Protein AF-A0A1Q9HEB6-F1 (afdb_monomer)

pLDDT: mean 89.69, std 14.61, range [49.06, 98.56]

Solvent-accessible surface area (backbone atoms only — not comparable to full-atom values): 3173 Å² total; per-residue (Å²): 130,76,68,62,62,61,51,49,77,73,43,58,68,71,56,44,51,50,52,53,51,50,51,52,39,59,75,67,69,52,54,67,68,60,49,53,57,51,50,53,53,53,50,52,53,52,52,52,56,61,76,73,109

Secondary structure (DSSP, 8-state):
-HHHHHHHHTS-HHHHHHHHHHHHHHHTT--HHHHHHHHHHHHHHHHHHHHT-

Radius of gyration: 13.99 Å; Cα contacts (8 Å, |Δi|>4): 7; chains: 1; bounding box: 28×19×40 Å

InterPro domains:
  IPR019630 Protein of unknown function DUF2496, YbaM-related [NF008266] (8-50)
  IPR019630 Protein of unknown function DUF2496, YbaM-related [PF10689] (8-49)

Foldseek 3Di:
DPPPVVCLVPDPPVVVVVVVLVVVCVVVVPDVVNVVVVVVVVVVVVVVVVVVD

Structure (mmCIF, N/CA/C/O backbone):
data_AF-A0A1Q9HEB6-F1
#
_entry.id   AF-A0A1Q9HEB6-F1
#
loop_
_atom_site.group_PDB
_atom_site.id
_atom_site.type_symbol
_atom_site.label_atom_id
_atom_site.label_alt_id
_atom_site.label_comp_id
_atom_site.label_asym_id
_atom_site.label_entity_id
_atom_site.label_seq_id
_atom_site.pdbx_PDB_ins_code
_atom_site.Cartn_x
_atom_site.Cartn_y
_atom_site.Cartn_z
_atom_site.occupancy
_atom_site.B_iso_or_equiv
_atom_site.auth_seq_id
_atom_site.auth_comp_id
_atom_site.auth_asym_id
_atom_site.auth_atom_id
_atom_site.pdbx_PDB_model_num
ATOM 1 N N . MET A 1 1 ? -5.274 -10.280 -24.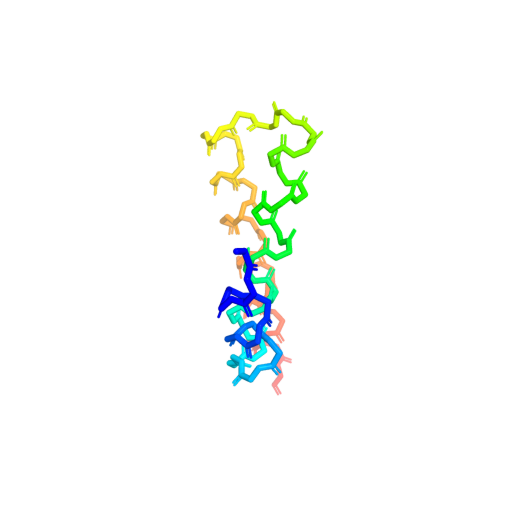782 1.00 49.06 1 MET A N 1
ATOM 2 C CA . MET A 1 1 ? -5.238 -9.149 -23.827 1.00 49.06 1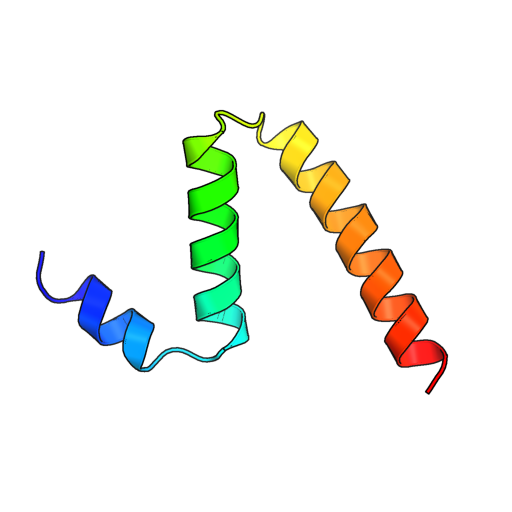 MET A CA 1
ATOM 3 C C . MET A 1 1 ? -6.625 -8.739 -23.304 1.00 49.06 1 MET A C 1
ATOM 5 O O . MET A 1 1 ? -6.691 -7.826 -22.502 1.00 49.06 1 MET A O 1
ATOM 9 N N . ASN A 1 2 ? -7.724 -9.425 -23.664 1.00 51.44 2 ASN A N 1
ATOM 10 C CA . ASN A 1 2 ? -9.091 -8.969 -23.350 1.00 51.44 2 ASN A CA 1
ATOM 11 C C . ASN A 1 2 ? -9.678 -9.484 -22.014 1.00 51.44 2 ASN A C 1
ATOM 13 O O . ASN A 1 2 ? -10.780 -9.104 -21.650 1.00 51.44 2 ASN A O 1
ATOM 17 N N . SER A 1 3 ? -8.978 -10.366 -21.293 1.00 57.84 3 SER A N 1
ATOM 18 C CA . SER A 1 3 ? -9.533 -11.067 -20.119 1.00 57.84 3 SER A CA 1
ATOM 19 C C . SER A 1 3 ? -9.196 -10.408 -18.776 1.00 57.84 3 SER A C 1
ATOM 21 O O . SER A 1 3 ? -9.925 -10.593 -17.810 1.00 57.84 3 SER A O 1
ATOM 23 N N . VAL A 1 4 ? -8.104 -9.638 -18.706 1.00 58.34 4 VAL A N 1
ATOM 24 C CA . VAL A 1 4 ? -7.660 -8.959 -17.472 1.00 58.34 4 VAL A CA 1
ATOM 25 C C . VAL A 1 4 ? -8.441 -7.674 -17.204 1.00 58.34 4 VAL A C 1
ATOM 27 O O . VAL A 1 4 ? -8.867 -7.452 -16.078 1.00 58.34 4 VAL A O 1
ATOM 30 N N . ALA A 1 5 ? -8.717 -6.882 -18.246 1.00 59.03 5 ALA A N 1
ATOM 31 C CA . ALA A 1 5 ? -9.517 -5.664 -18.127 1.00 59.03 5 ALA A CA 1
ATOM 32 C C . ALA A 1 5 ? -10.948 -5.976 -17.656 1.00 59.03 5 ALA A C 1
ATOM 34 O O . ALA A 1 5 ? -11.456 -5.341 -16.743 1.00 59.03 5 ALA A O 1
ATOM 35 N N . GLN A 1 6 ? -11.566 -7.028 -18.203 1.00 59.50 6 GLN A N 1
ATOM 36 C CA . GLN A 1 6 ? -12.928 -7.422 -17.838 1.00 59.50 6 GLN A CA 1
ATOM 37 C C . GLN A 1 6 ? -13.037 -7.938 -16.392 1.00 59.50 6 GLN A C 1
ATOM 39 O O . GLN A 1 6 ? -14.064 -7.738 -15.752 1.00 59.50 6 GLN A O 1
ATOM 44 N N . GLY A 1 7 ? -11.982 -8.577 -15.871 1.00 64.06 7 GLY A N 1
ATOM 45 C CA . GLY A 1 7 ? -11.926 -9.033 -14.480 1.00 64.06 7 GLY A CA 1
ATOM 46 C C . GLY A 1 7 ? -11.757 -7.891 -13.476 1.00 64.06 7 GLY A C 1
ATOM 47 O O . GLY A 1 7 ? -12.328 -7.958 -12.389 1.00 64.06 7 GLY A O 1
ATOM 48 N N . LEU A 1 8 ? -11.028 -6.833 -13.850 1.00 72.12 8 LEU A N 1
ATOM 49 C CA . LEU A 1 8 ? -10.798 -5.670 -12.992 1.00 72.12 8 LEU A CA 1
ATOM 50 C C . LEU A 1 8 ? -12.053 -4.800 -12.852 1.00 72.12 8 LEU A C 1
ATOM 52 O O . LEU A 1 8 ? -12.353 -4.349 -11.755 1.00 72.12 8 LEU A O 1
ATOM 56 N N . GLU A 1 9 ? -12.849 -4.645 -13.913 1.00 74.56 9 GLU A N 1
ATOM 57 C CA . GLU A 1 9 ? -14.126 -3.909 -13.869 1.00 74.56 9 GLU A CA 1
ATOM 58 C C . GLU A 1 9 ? -15.129 -4.514 -12.867 1.00 74.56 9 GLU A C 1
ATOM 60 O O . GLU A 1 9 ? -15.913 -3.793 -12.246 1.00 74.56 9 GLU A O 1
ATOM 65 N N . THR A 1 10 ? -15.076 -5.832 -12.657 1.00 84.38 10 THR A N 1
ATOM 66 C CA . THR A 1 10 ? -15.955 -6.564 -11.727 1.00 84.38 10 THR A CA 1
ATOM 67 C C . THR A 1 10 ? -15.309 -6.898 -10.381 1.00 84.38 10 THR A C 1
ATOM 69 O O . THR A 1 10 ? -15.941 -7.555 -9.556 1.00 84.38 10 THR A O 1
ATOM 72 N N . ALA A 1 11 ? -14.050 -6.511 -10.162 1.00 90.00 11 ALA A N 1
ATOM 73 C CA . ALA A 1 11 ? -13.343 -6.803 -8.920 1.00 90.00 11 ALA A CA 1
ATOM 74 C C . ALA A 1 11 ? -13.895 -5.973 -7.741 1.00 90.00 11 ALA A C 1
ATOM 76 O O . ALA A 1 11 ? -14.483 -4.915 -7.970 1.00 90.00 11 ALA A O 1
ATOM 77 N N . PRO A 1 12 ? -13.699 -6.413 -6.486 1.00 95.00 12 PRO A N 1
ATOM 78 C CA . PRO A 1 12 ? -13.926 -5.570 -5.313 1.00 95.00 12 PRO A CA 1
ATOM 79 C C . PRO A 1 12 ? -13.117 -4.266 -5.378 1.00 95.00 12 PRO A C 1
ATOM 81 O O . PRO A 1 12 ? -12.021 -4.244 -5.948 1.00 95.00 12 PRO A O 1
ATOM 84 N N . ASP A 1 13 ? -13.638 -3.191 -4.785 1.00 93.19 13 ASP A N 1
ATOM 85 C CA . ASP A 1 13 ? -13.036 -1.853 -4.863 1.00 93.19 13 ASP A CA 1
ATOM 86 C C . ASP A 1 13 ? -11.604 -1.829 -4.307 1.00 93.19 13 ASP A C 1
ATOM 88 O O . ASP A 1 13 ? -10.720 -1.199 -4.890 1.00 93.19 13 ASP A O 1
ATOM 92 N N . GLU A 1 14 ? -11.335 -2.585 -3.240 1.00 94.12 14 GLU A N 1
ATOM 93 C CA . GLU A 1 14 ? -10.002 -2.725 -2.656 1.00 94.12 14 GLU A CA 1
ATOM 94 C C . GLU A 1 14 ? -8.996 -3.377 -3.615 1.00 94.12 14 GLU A 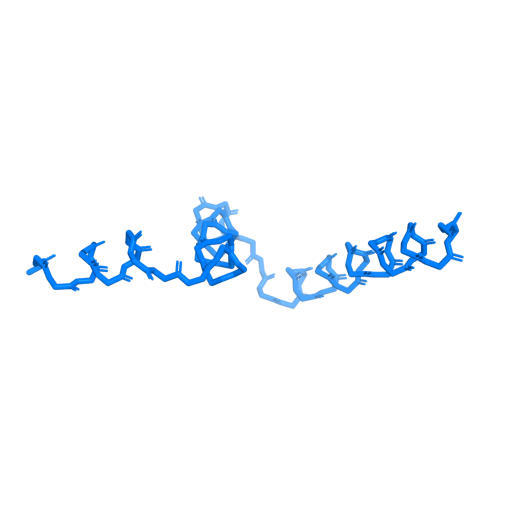C 1
ATOM 96 O O . GLU A 1 14 ? -7.818 -3.019 -3.618 1.00 94.12 14 GLU A O 1
ATOM 101 N N . ILE A 1 15 ? -9.456 -4.294 -4.472 1.00 94.06 15 ILE A N 1
ATOM 102 C CA . ILE A 1 15 ? -8.611 -4.953 -5.472 1.00 94.06 15 ILE A CA 1
ATOM 103 C C . ILE A 1 15 ? -8.310 -3.996 -6.621 1.00 94.06 15 ILE A C 1
ATOM 105 O O . ILE A 1 15 ? -7.159 -3.916 -7.050 1.00 94.06 15 ILE A O 1
ATOM 109 N N . LYS A 1 16 ? -9.309 -3.243 -7.097 1.00 93.75 16 LYS A N 1
ATOM 110 C CA . LYS A 1 16 ? -9.099 -2.226 -8.141 1.00 93.75 16 LYS A CA 1
ATOM 111 C C . LYS A 1 16 ? -8.098 -1.173 -7.678 1.00 93.75 16 LYS A C 1
ATOM 113 O O . LYS A 1 16 ? -7.108 -0.927 -8.362 1.00 93.75 16 LYS A O 1
ATOM 118 N N . LEU A 1 17 ? -8.299 -0.645 -6.470 1.00 95.44 17 LEU A N 1
ATOM 119 C CA . LEU A 1 17 ? -7.412 0.357 -5.889 1.00 95.44 17 LEU A CA 1
ATOM 120 C C . LEU A 1 17 ? -5.990 -0.182 -5.687 1.00 95.44 17 LEU A C 1
ATOM 122 O O . LEU A 1 17 ? -5.025 0.526 -5.963 1.00 95.44 17 LEU A O 1
ATOM 126 N N . ALA A 1 18 ? -5.835 -1.432 -5.242 1.00 95.62 18 ALA A N 1
ATOM 127 C CA . ALA A 1 18 ? -4.515 -2.045 -5.115 1.00 95.62 18 ALA A CA 1
ATOM 128 C C . ALA A 1 18 ? -3.792 -2.135 -6.470 1.00 95.62 18 ALA A C 1
ATOM 130 O O . ALA A 1 18 ? -2.601 -1.835 -6.543 1.00 95.62 18 ALA A O 1
ATOM 131 N N . VAL A 1 19 ? -4.500 -2.501 -7.543 1.00 95.56 19 VAL A N 1
ATOM 132 C CA . VAL A 1 19 ? -3.932 -2.554 -8.900 1.00 95.56 19 VAL A CA 1
ATOM 133 C C . VAL A 1 19 ? -3.519 -1.165 -9.386 1.00 95.56 19 VAL A C 1
ATOM 135 O O . VAL A 1 19 ? -2.406 -1.016 -9.893 1.00 95.56 19 VAL A O 1
ATOM 138 N N . ASP A 1 20 ? -4.353 -0.147 -9.173 1.00 95.88 20 ASP A N 1
ATOM 139 C CA . ASP A 1 20 ? -4.028 1.238 -9.539 1.00 95.88 20 ASP A CA 1
ATOM 140 C C . ASP A 1 20 ? -2.796 1.756 -8.779 1.00 95.88 20 ASP A C 1
ATOM 142 O O . ASP A 1 20 ? -1.916 2.396 -9.361 1.00 95.88 20 ASP A O 1
ATOM 146 N N . LEU A 1 21 ? -2.692 1.445 -7.483 1.00 96.81 21 LEU A N 1
ATOM 147 C CA . LEU A 1 21 ? -1.540 1.816 -6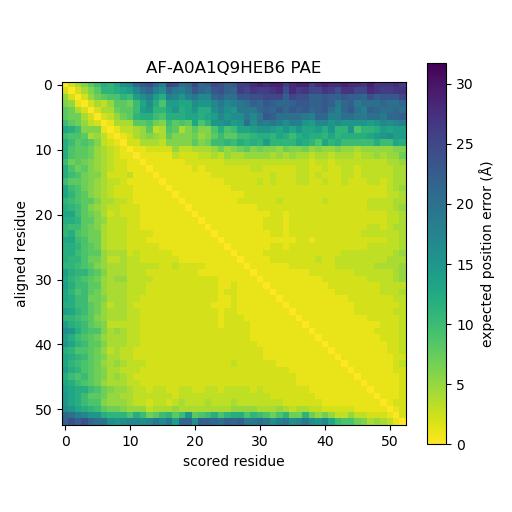.660 1.00 96.81 21 LEU A CA 1
ATOM 148 C C . LEU A 1 21 ? -0.259 1.109 -7.116 1.00 96.81 21 LEU A C 1
ATOM 150 O O . LEU A 1 21 ? 0.786 1.754 -7.195 1.00 96.81 21 LEU A O 1
ATOM 154 N N . ILE A 1 22 ? -0.327 -0.183 -7.448 1.00 96.25 22 ILE A N 1
ATOM 155 C CA . ILE A 1 22 ? 0.817 -0.927 -7.998 1.00 96.25 22 ILE A CA 1
ATOM 156 C C . ILE A 1 22 ? 1.275 -0.281 -9.306 1.00 96.25 22 ILE A C 1
ATOM 158 O O . ILE A 1 22 ? 2.455 0.038 -9.446 1.00 96.25 22 ILE A O 1
ATOM 162 N N . TYR A 1 23 ? 0.341 -0.006 -10.220 1.00 96.69 23 TYR A N 1
ATOM 163 C CA . TYR A 1 23 ? 0.647 0.651 -11.488 1.00 96.69 23 TYR A CA 1
ATOM 164 C C . TYR A 1 23 ? 1.324 2.014 -11.285 1.00 96.69 23 TYR A C 1
ATOM 166 O O . TYR A 1 23 ? 2.299 2.329 -11.973 1.00 96.69 23 TYR A O 1
ATOM 174 N N . LEU A 1 24 ? 0.846 2.816 -10.328 1.00 97.44 24 LEU A N 1
ATOM 175 C CA . LEU A 1 24 ? 1.438 4.116 -10.017 1.00 97.44 24 LEU A CA 1
ATOM 176 C C . LEU A 1 24 ? 2.873 3.979 -9.489 1.00 97.44 24 LEU A C 1
ATOM 178 O O . LEU A 1 24 ? 3.752 4.728 -9.916 1.00 97.44 24 LEU A O 1
ATOM 182 N N . LEU A 1 25 ? 3.117 3.036 -8.578 1.00 98.12 25 LEU A N 1
ATOM 183 C CA . LEU A 1 25 ? 4.442 2.797 -7.998 1.00 98.12 25 LEU A CA 1
ATOM 184 C C . LEU A 1 25 ? 5.443 2.319 -9.056 1.00 98.12 25 LEU A C 1
ATOM 186 O O . LEU A 1 25 ? 6.558 2.837 -9.119 1.00 98.12 25 LEU A O 1
ATOM 190 N N . GLU A 1 26 ? 5.029 1.390 -9.915 1.00 97.12 26 GLU A N 1
ATOM 191 C CA . GLU A 1 26 ? 5.852 0.883 -11.017 1.00 97.12 26 GLU A CA 1
ATOM 192 C C . GLU A 1 26 ? 6.145 1.973 -12.052 1.00 97.12 26 GLU A C 1
ATOM 194 O O . GLU A 1 26 ? 7.292 2.143 -12.460 1.00 97.12 26 GLU A O 1
ATOM 199 N N . SER A 1 27 ? 5.135 2.766 -12.427 1.00 97.69 27 SER A N 1
ATOM 200 C CA . SER A 1 27 ? 5.284 3.850 -13.412 1.00 97.69 27 SER A CA 1
ATOM 201 C C . SER A 1 27 ? 6.210 4.972 -12.942 1.00 97.69 27 SER A C 1
ATOM 203 O O . SER A 1 27 ? 6.758 5.696 -13.769 1.00 97.69 27 SER A O 1
ATOM 205 N N . ASN A 1 28 ? 6.379 5.128 -11.627 1.00 97.94 28 ASN A N 1
ATOM 206 C CA . ASN A 1 28 ? 7.306 6.087 -11.024 1.00 97.94 28 ASN A CA 1
ATOM 207 C C . ASN A 1 28 ? 8.637 5.442 -10.596 1.00 97.94 28 ASN A C 1
ATOM 209 O O . ASN A 1 28 ? 9.414 6.085 -9.893 1.00 97.94 28 ASN A O 1
ATOM 213 N N . GLU A 1 29 ? 8.890 4.188 -10.987 1.00 98.19 29 GLU A N 1
ATOM 214 C CA . GLU A 1 29 ? 10.115 3.440 -10.668 1.00 98.19 29 GLU A CA 1
ATOM 215 C C . GLU A 1 29 ? 10.444 3.432 -9.162 1.00 98.19 29 GLU A C 1
ATOM 217 O O . GLU A 1 29 ? 11.606 3.481 -8.749 1.00 98.19 29 GLU A O 1
ATOM 222 N N . VAL A 1 30 ? 9.413 3.387 -8.312 1.00 98.00 30 VAL A N 1
ATOM 223 C CA . VAL A 1 30 ? 9.591 3.404 -6.857 1.00 98.00 30 VAL A CA 1
ATOM 224 C C . VAL A 1 30 ? 10.194 2.077 -6.402 1.00 98.00 30 VAL A C 1
ATOM 226 O O . VAL A 1 30 ? 9.664 1.008 -6.703 1.00 98.00 30 VAL A O 1
ATOM 229 N N . ASP A 1 31 ? 11.281 2.136 -5.626 1.00 98.38 31 ASP A N 1
ATOM 230 C CA . ASP A 1 31 ? 11.884 0.937 -5.040 1.00 98.38 31 ASP A CA 1
ATOM 231 C C . ASP A 1 31 ? 10.845 0.172 -4.191 1.00 98.38 31 ASP A C 1
ATOM 233 O O . ASP A 1 31 ? 10.216 0.772 -3.310 1.00 98.38 31 ASP A O 1
ATOM 237 N N . PRO A 1 32 ? 10.667 -1.149 -4.391 1.00 97.62 32 PRO A N 1
ATOM 238 C CA . PRO A 1 32 ? 9.655 -1.918 -3.673 1.00 97.62 32 PRO A CA 1
ATOM 239 C C . PRO A 1 32 ? 9.783 -1.867 -2.148 1.00 97.62 32 PRO A C 1
ATOM 241 O O . PRO A 1 32 ? 8.771 -1.933 -1.451 1.00 97.62 32 PRO A O 1
ATOM 244 N N . LYS A 1 33 ? 10.997 -1.732 -1.594 1.00 98.25 33 LYS A N 1
ATOM 245 C CA . LYS A 1 33 ? 11.172 -1.605 -0.139 1.00 98.25 33 LYS A CA 1
ATOM 246 C C . LYS A 1 33 ? 10.677 -0.245 0.329 1.00 98.25 33 LYS A C 1
ATOM 248 O O . LYS A 1 33 ? 9.954 -0.178 1.317 1.00 98.25 33 LYS A O 1
ATOM 253 N N . THR A 1 34 ? 11.012 0.820 -0.397 1.00 98.12 34 THR A N 1
ATOM 254 C CA . THR A 1 34 ? 10.478 2.161 -0.123 1.00 98.12 34 THR A CA 1
ATOM 255 C C . THR A 1 34 ? 8.954 2.190 -0.240 1.00 98.12 34 THR A C 1
ATOM 257 O O . THR A 1 34 ? 8.294 2.736 0.644 1.00 98.12 34 THR A O 1
ATOM 260 N N . ALA A 1 35 ? 8.386 1.560 -1.271 1.00 97.94 35 ALA A N 1
ATOM 261 C CA . ALA A 1 35 ? 6.941 1.450 -1.445 1.00 97.94 35 ALA A CA 1
ATOM 262 C C . ALA A 1 35 ? 6.273 0.730 -0.264 1.00 97.94 35 ALA A C 1
ATOM 264 O O . ALA A 1 35 ? 5.284 1.223 0.273 1.00 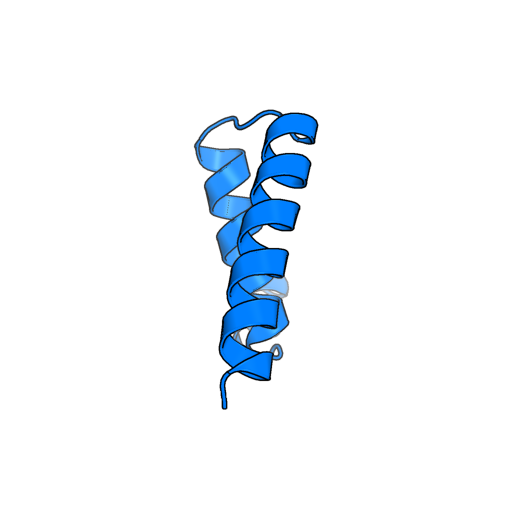97.94 35 ALA A O 1
ATOM 265 N N . LEU A 1 36 ? 6.836 -0.395 0.191 1.00 98.38 36 LEU A N 1
ATOM 266 C CA . LEU A 1 36 ? 6.317 -1.133 1.345 1.00 98.38 36 LEU A CA 1
ATOM 267 C C . LEU A 1 36 ? 6.336 -0.299 2.631 1.00 98.38 36 LEU A C 1
ATOM 269 O O . LEU A 1 36 ? 5.350 -0.302 3.366 1.00 98.38 36 LEU A O 1
ATOM 273 N N . GLU A 1 37 ? 7.418 0.432 2.904 1.00 98.56 37 GLU A N 1
ATOM 274 C CA . GLU A 1 37 ? 7.470 1.319 4.073 1.00 98.56 37 GLU A CA 1
ATOM 275 C C . GLU A 1 37 ? 6.450 2.464 3.969 1.00 98.56 37 GLU A C 1
ATOM 277 O O . GLU A 1 37 ? 5.773 2.775 4.949 1.00 98.56 37 GLU A O 1
ATOM 282 N N . ALA A 1 38 ? 6.261 3.044 2.780 1.00 98.19 38 ALA A N 1
ATOM 283 C CA . ALA A 1 38 ? 5.241 4.068 2.557 1.00 98.19 38 ALA A CA 1
ATOM 284 C C . ALA A 1 38 ? 3.815 3.522 2.756 1.00 98.19 38 ALA A C 1
ATOM 286 O O . ALA A 1 38 ? 2.994 4.164 3.414 1.00 98.19 38 ALA A O 1
ATOM 287 N N . ILE A 1 39 ? 3.525 2.317 2.253 1.00 97.81 39 ILE A N 1
ATOM 288 C CA . ILE A 1 39 ? 2.219 1.662 2.414 1.00 97.81 39 ILE A CA 1
ATOM 289 C C . ILE A 1 39 ? 1.908 1.417 3.896 1.00 97.81 39 ILE A C 1
ATOM 291 O O . ILE A 1 39 ? 0.777 1.653 4.311 1.00 97.81 39 ILE A O 1
ATOM 295 N N . LYS A 1 40 ? 2.893 1.028 4.720 1.00 98.31 40 LYS A N 1
ATOM 296 C CA . LYS A 1 40 ? 2.694 0.877 6.176 1.00 98.31 40 LYS A CA 1
ATOM 297 C C . LYS A 1 40 ? 2.268 2.184 6.847 1.00 98.31 40 LYS A C 1
ATOM 299 O O . LYS A 1 40 ? 1.422 2.171 7.743 1.00 98.31 40 LYS A O 1
ATOM 304 N N . ILE A 1 41 ? 2.840 3.312 6.420 1.00 98.38 41 ILE A N 1
ATOM 305 C CA . ILE A 1 41 ? 2.478 4.638 6.940 1.00 98.38 41 ILE A CA 1
ATOM 306 C C . ILE A 1 41 ? 1.033 4.974 6.557 1.00 98.38 41 ILE A C 1
ATOM 308 O O . ILE A 1 41 ? 0.248 5.362 7.420 1.00 98.38 41 ILE A O 1
ATOM 312 N N . VAL A 1 42 ? 0.667 4.776 5.286 1.00 97.69 42 VAL A N 1
ATOM 313 C CA . VAL A 1 42 ? -0.705 4.992 4.797 1.00 97.69 42 VAL A CA 1
ATOM 314 C C . VAL A 1 42 ? -1.702 4.101 5.540 1.00 97.69 42 VAL A C 1
ATOM 316 O O . VAL A 1 42 ? -2.735 4.590 5.990 1.00 97.69 42 VAL A O 1
ATOM 319 N N . GLN A 1 43 ? -1.383 2.816 5.719 1.00 97.56 43 GLN A N 1
ATOM 320 C CA . GLN A 1 43 ? -2.211 1.884 6.484 1.00 97.56 43 G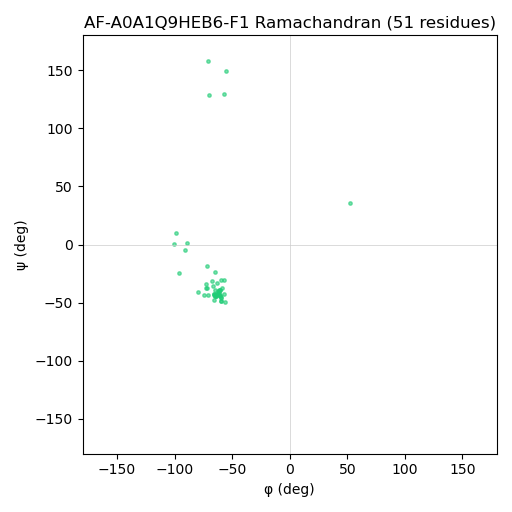LN A CA 1
ATOM 321 C C . GLN A 1 43 ? -2.453 2.403 7.906 1.00 97.56 43 GLN A C 1
ATOM 323 O O . GLN A 1 43 ? -3.600 2.482 8.338 1.00 97.56 43 GLN A O 1
ATOM 328 N N . SER A 1 44 ? -1.388 2.811 8.602 1.00 98.12 44 SER A N 1
ATOM 329 C CA . SER A 1 44 ? -1.473 3.314 9.980 1.00 98.12 44 SER A CA 1
ATOM 330 C C . SER A 1 44 ? -2.355 4.569 10.090 1.00 98.12 44 SER A C 1
ATOM 332 O O . SER A 1 44 ? -3.121 4.706 11.042 1.00 98.12 44 SER A O 1
ATOM 334 N N . ASP A 1 45 ? -2.284 5.482 9.114 1.00 98.25 45 ASP A N 1
ATOM 335 C CA . ASP A 1 45 ? -3.141 6.678 9.051 1.00 98.25 45 ASP A CA 1
ATOM 336 C C . ASP A 1 45 ? -4.625 6.322 8.843 1.00 98.25 45 ASP A C 1
ATOM 338 O O . ASP A 1 45 ? -5.502 6.875 9.513 1.00 98.25 45 ASP A O 1
ATOM 342 N N . LEU A 1 46 ? -4.920 5.363 7.960 1.00 97.94 46 LEU A N 1
ATOM 343 C CA . LEU A 1 46 ? -6.285 4.881 7.734 1.00 97.94 46 LEU A CA 1
ATOM 344 C C . LEU A 1 46 ? -6.851 4.174 8.973 1.00 97.94 46 LEU A C 1
ATOM 346 O O . LEU A 1 46 ? -7.990 4.439 9.356 1.00 97.94 46 LEU A 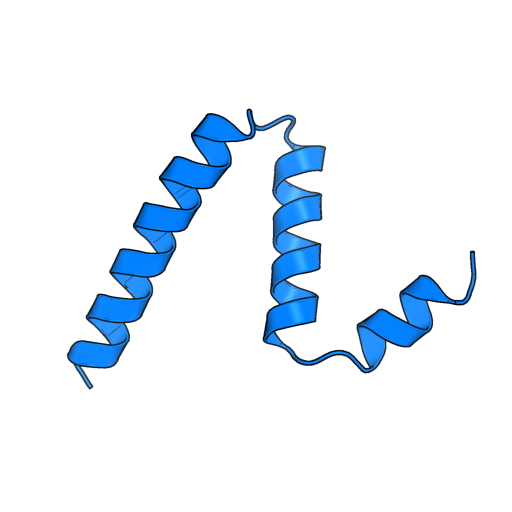O 1
ATOM 350 N N . GLU A 1 47 ? -6.057 3.332 9.634 1.00 97.94 47 GLU A N 1
ATOM 351 C CA . GLU A 1 47 ? -6.437 2.670 10.888 1.00 97.94 47 GLU A CA 1
ATOM 352 C C . GLU A 1 47 ? -6.740 3.692 11.992 1.00 97.94 47 GLU A C 1
ATOM 354 O O . GLU A 1 47 ? -7.768 3.586 12.664 1.00 97.94 47 GLU A O 1
ATOM 359 N N . ALA A 1 48 ? -5.908 4.730 12.137 1.00 98.00 48 ALA A N 1
ATOM 360 C CA . ALA A 1 48 ? -6.149 5.808 13.094 1.00 98.00 48 ALA A CA 1
ATOM 361 C C . ALA A 1 48 ? -7.459 6.564 12.805 1.00 98.00 48 ALA A C 1
ATOM 363 O O . ALA A 1 48 ? -8.206 6.882 13.732 1.00 98.00 48 ALA A O 1
ATOM 364 N N . LYS A 1 49 ? -7.777 6.813 11.528 1.00 97.38 49 LYS A N 1
ATOM 365 C CA . LYS A 1 49 ? -9.043 7.442 11.113 1.00 97.38 49 LYS A CA 1
ATOM 366 C C . LYS A 1 49 ? -10.261 6.568 11.390 1.00 97.38 49 LYS A C 1
ATOM 368 O O . LYS A 1 49 ? -11.311 7.111 11.713 1.00 97.38 49 LYS A O 1
ATOM 373 N N . LEU A 1 50 ? -10.139 5.247 11.259 1.00 97.06 50 LEU A N 1
ATOM 374 C CA . LEU A 1 50 ? -11.212 4.307 11.599 1.00 97.06 50 LEU A CA 1
ATOM 375 C C . LEU A 1 50 ? -11.418 4.205 13.114 1.00 97.06 50 LEU A C 1
ATOM 377 O O . LEU A 1 50 ? -12.554 4.123 13.564 1.00 97.06 50 LEU A O 1
ATOM 381 N N . ALA A 1 51 ? -10.341 4.249 13.901 1.00 95.81 51 ALA A N 1
ATOM 382 C CA . ALA A 1 51 ? -10.410 4.216 15.363 1.00 95.81 51 ALA A CA 1
ATOM 383 C C . ALA A 1 51 ? -10.952 5.517 15.988 1.00 95.81 51 ALA A C 1
ATOM 385 O O . ALA A 1 51 ? -11.347 5.519 17.152 1.00 95.81 51 ALA A O 1
ATOM 386 N N . ALA A 1 52 ? -10.939 6.621 15.238 1.00 90.19 52 ALA A N 1
ATOM 387 C CA . ALA A 1 52 ? -11.479 7.915 15.652 1.00 90.19 52 ALA A CA 1
ATOM 388 C C . ALA A 1 52 ? -12.972 8.116 15.304 1.00 90.19 52 ALA A C 1
ATOM 390 O O . ALA A 1 52 ? -13.497 9.202 15.563 1.00 90.19 52 A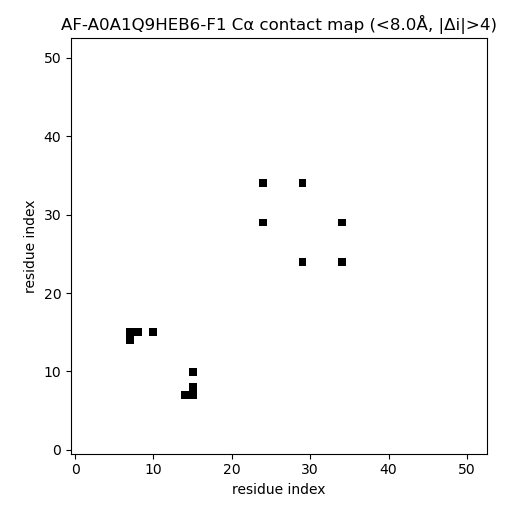LA A O 1
ATOM 391 N N . GLN A 1 53 ? -13.629 7.117 14.700 1.00 60.25 53 GLN A N 1
ATOM 392 C CA . GLN A 1 53 ? -15.078 7.093 14.428 1.00 6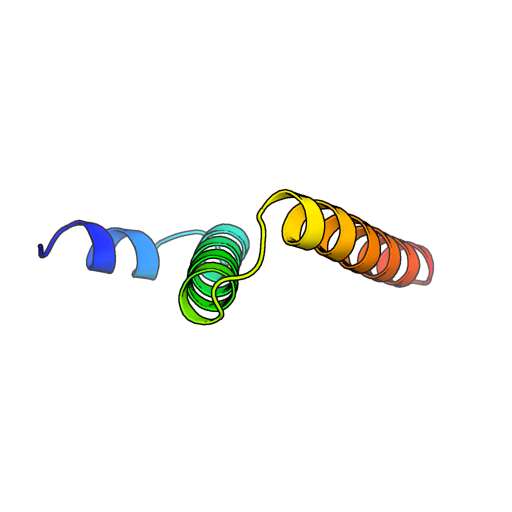0.25 53 GLN A CA 1
ATOM 393 C C . GLN A 1 53 ? -15.859 6.514 15.608 1.00 60.25 53 GLN A C 1
ATOM 395 O O . GLN A 1 53 ? -16.997 6.989 15.821 1.00 60.25 53 GLN A O 1
#

Sequence (53 aa):
MNSVAQGLETAPDEIKLAVDLIYLLESNEVDPKTALEAIKIVQSDLEAKLAAQ

Organism: NCBI:txid1381081

Mean predicted aligned error: 5.5 Å